Protein AF-A0A9P4H286-F1 (afdb_monomer_lite)

Secondary structure (DSSP, 8-state):
--HHHHSSHHHHHHHHHHHHTTTEEEEEEEETTT--B--TTTHHHH--TT--EEEEEEE-----S--------------------TT-HHHHHHHHHHHHHHHHHHHHHTT-PPPHHHHHHHHHHHHHHHHHHHHHHT-

pLDDT: mean 71.02, std 17.29, range [34.19, 94.56]

Structure (mmCIF, N/CA/C/O backbone):
data_AF-A0A9P4H286-F1
#
_entry.id   AF-A0A9P4H286-F1
#
loop_
_atom_site.group_PDB
_atom_site.id
_atom_site.type_symbol
_atom_site.label_atom_id
_atom_site.label_alt_id
_atom_site.label_comp_id
_atom_site.label_asym_id
_atom_site.label_entity_id
_atom_site.label_seq_id
_atom_site.pdbx_PDB_ins_code
_atom_site.Cartn_x
_atom_site.Cartn_y
_atom_site.Cartn_z
_atom_site.occupancy
_atom_site.B_iso_or_equiv
_atom_site.auth_seq_id
_atom_site.auth_comp_id
_atom_site.auth_asym_id
_atom_site.auth_atom_id
_atom_site.pdbx_PDB_model_num
ATOM 1 N N . LEU A 1 1 ? -5.095 -4.910 -7.054 1.00 64.69 1 LEU A N 1
ATOM 2 C CA . LEU A 1 1 ? -4.791 -4.552 -5.644 1.00 64.69 1 LEU A CA 1
ATOM 3 C C . LEU A 1 1 ? -6.065 -4.677 -4.819 1.00 64.69 1 LEU A C 1
ATOM 5 O O . LEU A 1 1 ? -7.123 -4.326 -5.332 1.00 64.69 1 LEU A O 1
ATOM 9 N N . GLU A 1 2 ? -6.005 -5.161 -3.577 1.00 74.06 2 GLU A N 1
ATOM 10 C CA . GLU A 1 2 ? -7.191 -5.151 -2.714 1.00 74.06 2 GLU A CA 1
ATOM 11 C C . GLU A 1 2 ? -7.510 -3.718 -2.261 1.00 74.06 2 GLU A C 1
ATOM 13 O O . GLU A 1 2 ? -6.772 -3.109 -1.482 1.00 74.06 2 GLU A O 1
ATOM 18 N N . TYR A 1 3 ? -8.612 -3.163 -2.772 1.00 74.00 3 TYR A N 1
ATOM 19 C CA . TYR A 1 3 ? -8.985 -1.761 -2.565 1.00 74.00 3 TYR A CA 1
ATOM 20 C C . TYR A 1 3 ? -8.994 -1.364 -1.084 1.00 74.00 3 TYR A C 1
ATOM 22 O O . TYR A 1 3 ? -8.433 -0.341 -0.710 1.00 74.00 3 TYR A O 1
ATOM 30 N N . ASP A 1 4 ? -9.541 -2.201 -0.203 1.00 77.31 4 ASP A N 1
ATOM 31 C CA . ASP A 1 4 ? -9.632 -1.886 1.227 1.00 77.31 4 ASP A CA 1
ATOM 32 C C . ASP A 1 4 ? -8.285 -1.723 1.937 1.00 77.31 4 ASP A C 1
ATOM 34 O O . ASP A 1 4 ? -8.223 -1.096 3.002 1.00 77.31 4 ASP A O 1
ATOM 38 N N . VAL A 1 5 ? -7.226 -2.294 1.367 1.00 77.69 5 VAL A N 1
ATOM 39 C CA . VAL A 1 5 ? -5.860 -2.207 1.880 1.00 77.69 5 VAL A CA 1
ATOM 40 C C . VAL A 1 5 ? -5.128 -1.037 1.233 1.00 77.69 5 VAL A C 1
ATOM 42 O O . VAL A 1 5 ? -4.463 -0.285 1.940 1.00 77.69 5 VAL A O 1
ATOM 45 N N . PHE A 1 6 ? -5.287 -0.847 -0.077 1.00 81.75 6 PHE A N 1
ATOM 46 C CA . PHE A 1 6 ? -4.509 0.118 -0.859 1.00 81.75 6 PHE A CA 1
ATOM 47 C C . PHE A 1 6 ? -5.240 1.428 -1.176 1.00 81.75 6 PHE A C 1
ATOM 49 O O . PHE A 1 6 ? -4.680 2.288 -1.842 1.00 81.75 6 PHE A O 1
ATOM 56 N N . LYS A 1 7 ? -6.449 1.648 -0.650 1.00 83.88 7 LYS A N 1
ATOM 57 C CA . LYS A 1 7 ? -7.178 2.925 -0.786 1.00 83.88 7 LYS A CA 1
ATOM 58 C C . LYS A 1 7 ? -6.508 4.132 -0.121 1.00 83.88 7 LYS A C 1
ATOM 60 O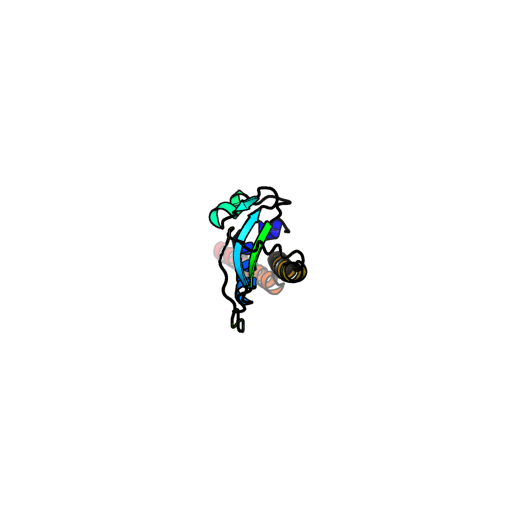 O . LYS A 1 7 ? -7.015 5.234 -0.241 1.00 83.88 7 LYS A O 1
ATOM 65 N N . SER A 1 8 ? -5.445 3.917 0.651 1.00 86.38 8 SER A N 1
ATOM 66 C CA . SER A 1 8 ? -4.695 4.982 1.313 1.00 86.38 8 SER A CA 1
ATOM 67 C C . SER A 1 8 ? -3.248 4.948 0.857 1.00 86.38 8 SER A C 1
ATOM 69 O O . SER A 1 8 ? -2.608 3.891 0.936 1.00 86.38 8 SER A O 1
ATOM 71 N N . TRP A 1 9 ? -2.723 6.112 0.469 1.00 87.44 9 TRP A N 1
ATOM 72 C CA . TRP A 1 9 ? -1.346 6.268 0.010 1.00 87.44 9 TRP A CA 1
ATOM 73 C C . TRP A 1 9 ? -0.331 5.673 0.984 1.00 87.44 9 TRP A C 1
ATOM 75 O O . TRP A 1 9 ? 0.569 4.962 0.564 1.00 87.44 9 TRP A O 1
ATOM 85 N N . HIS A 1 10 ? -0.510 5.847 2.297 1.00 87.62 10 HIS A N 1
ATOM 86 C CA . HIS A 1 10 ? 0.416 5.309 3.304 1.00 87.62 10 HIS A CA 1
ATOM 87 C C . HIS A 1 10 ? 0.656 3.793 3.149 1.00 87.62 10 HIS A C 1
ATOM 89 O O . HIS A 1 10 ? 1.723 3.275 3.480 1.00 87.62 10 HIS A O 1
ATOM 95 N N . LYS A 1 11 ? -0.348 3.031 2.706 1.00 84.31 11 LYS A N 1
ATOM 96 C CA . LYS A 1 11 ? -0.219 1.576 2.527 1.00 84.31 11 LYS A CA 1
ATOM 97 C C . LYS A 1 11 ? 0.531 1.216 1.253 1.00 84.31 11 LYS A C 1
ATOM 99 O O . LYS A 1 11 ? 1.225 0.203 1.234 1.00 84.31 11 LYS A O 1
ATOM 104 N N . VAL A 1 12 ? 0.404 2.058 0.238 1.00 85.69 12 VAL A N 1
ATOM 105 C CA . VAL A 1 12 ? 1.165 1.974 -1.005 1.00 85.69 12 VAL A CA 1
ATOM 106 C C . VAL A 1 12 ? 2.606 2.393 -0.746 1.00 85.69 12 VAL A C 1
ATOM 108 O O . VAL A 1 12 ? 3.499 1.611 -1.022 1.00 85.69 12 VAL A O 1
ATOM 111 N N . ASP A 1 13 ? 2.836 3.527 -0.086 1.00 88.62 13 ASP A N 1
ATOM 112 C CA . ASP A 1 13 ? 4.159 4.004 0.338 1.00 88.62 13 ASP A CA 1
ATOM 113 C C . ASP A 1 13 ? 4.931 2.933 1.122 1.00 88.62 13 ASP A C 1
ATOM 115 O O . ASP A 1 13 ? 6.094 2.667 0.841 1.00 88.62 13 ASP A O 1
ATOM 119 N N . ALA A 1 14 ? 4.265 2.228 2.043 1.00 86.75 14 ALA A N 1
ATOM 120 C CA . ALA A 1 14 ? 4.877 1.112 2.762 1.00 86.75 14 ALA A CA 1
ATOM 121 C C . ALA A 1 14 ? 5.298 -0.048 1.838 1.00 86.75 14 ALA A C 1
ATOM 123 O O . ALA A 1 14 ? 6.331 -0.665 2.075 1.00 86.75 14 ALA A O 1
ATOM 124 N N . LE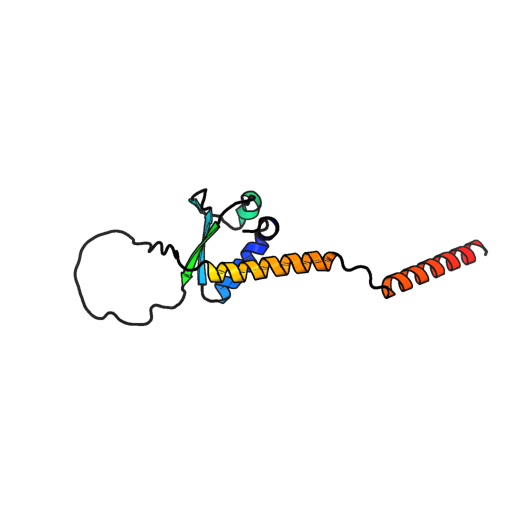U A 1 15 ? 4.514 -0.349 0.798 1.00 85.50 15 LEU A N 1
ATOM 125 C CA . LEU A 1 15 ? 4.866 -1.356 -0.206 1.00 85.50 15 LEU A CA 1
ATOM 126 C C . LEU A 1 15 ? 6.042 -0.891 -1.079 1.00 85.50 15 LEU A C 1
ATOM 128 O O . LEU A 1 15 ? 6.913 -1.698 -1.381 1.00 85.50 15 LEU A O 1
ATOM 132 N N . LEU A 1 16 ? 6.071 0.386 -1.465 1.00 86.81 16 LEU A N 1
ATOM 133 C CA . LEU A 1 16 ? 7.126 0.968 -2.299 1.00 86.81 16 LEU A CA 1
ATOM 134 C C . LEU A 1 16 ? 8.459 1.034 -1.549 1.00 86.81 16 LEU A C 1
ATOM 136 O O . LEU A 1 16 ? 9.470 0.572 -2.061 1.00 86.81 16 LEU A O 1
ATOM 140 N N . ARG A 1 17 ? 8.459 1.468 -0.286 1.00 86.62 17 ARG A N 1
ATOM 141 C CA . ARG A 1 17 ? 9.660 1.430 0.567 1.00 86.62 17 ARG A CA 1
ATOM 142 C C . ARG A 1 17 ? 10.204 0.014 0.756 1.00 86.62 17 ARG A C 1
ATOM 144 O O . ARG A 1 17 ? 11.415 -0.183 0.794 1.00 86.62 17 ARG A O 1
ATOM 151 N N . ASP A 1 18 ? 9.313 -0.973 0.867 1.00 84.25 18 ASP A N 1
ATOM 152 C CA . ASP A 1 18 ? 9.684 -2.392 0.937 1.00 84.25 18 ASP A CA 1
ATOM 153 C C . ASP A 1 18 ? 10.366 -2.883 -0.356 1.00 84.25 18 ASP A C 1
ATOM 155 O O . ASP A 1 18 ? 11.078 -3.883 -0.292 1.00 84.25 18 ASP A O 1
ATOM 159 N N . LEU A 1 19 ? 10.126 -2.232 -1.503 1.00 80.44 19 LEU A N 1
ATOM 160 C CA . LEU A 1 19 ? 10.792 -2.509 -2.783 1.00 80.44 19 LEU A CA 1
ATOM 161 C C . LEU A 1 19 ? 12.125 -1.752 -2.893 1.00 80.44 19 LEU A C 1
ATOM 163 O O . LEU A 1 19 ? 13.126 -2.354 -3.270 1.00 80.44 19 LEU A O 1
ATOM 167 N N . GLU A 1 20 ? 12.163 -0.478 -2.497 1.00 83.12 20 GLU A N 1
ATOM 168 C CA . GLU A 1 20 ? 13.394 0.331 -2.478 1.00 83.12 20 GLU A CA 1
ATOM 169 C C . GLU A 1 20 ? 14.472 -0.262 -1.568 1.00 83.12 20 GLU A C 1
ATOM 171 O O . GLU A 1 20 ? 15.651 -0.276 -1.917 1.00 83.12 20 GLU A O 1
ATOM 176 N N . TYR A 1 21 ? 14.075 -0.824 -0.421 1.00 82.62 21 TYR A N 1
ATOM 177 C CA . TYR A 1 21 ? 14.998 -1.510 0.487 1.00 82.62 21 TYR A CA 1
ATOM 178 C C . TYR A 1 21 ? 15.721 -2.702 -0.168 1.00 82.62 21 TYR A C 1
ATOM 180 O O . TYR A 1 21 ? 16.778 -3.116 0.302 1.00 82.62 21 TYR A O 1
ATOM 188 N N . GLU A 1 22 ? 15.172 -3.254 -1.252 1.00 74.56 22 GLU A N 1
ATOM 189 C CA . GLU A 1 22 ? 15.749 -4.390 -1.981 1.00 74.56 22 GLU A CA 1
ATOM 190 C C . GLU A 1 22 ? 16.569 -3.963 -3.201 1.00 74.56 22 GLU A C 1
ATOM 192 O O . GLU A 1 22 ? 16.957 -4.817 -3.991 1.00 74.56 22 GLU A O 1
ATOM 197 N N . GLY A 1 23 ? 16.858 -2.664 -3.335 1.00 74.56 23 GLY A N 1
ATOM 198 C CA . GLY A 1 23 ? 17.699 -2.121 -4.403 1.00 74.56 23 GLY A CA 1
ATOM 199 C C . GLY A 1 23 ? 16.940 -1.739 -5.674 1.00 74.56 23 GLY A C 1
ATOM 200 O O . GLY A 1 23 ? 17.568 -1.358 -6.659 1.00 74.56 23 GLY A O 1
ATOM 201 N N . LEU A 1 24 ? 15.604 -1.805 -5.666 1.00 77.75 24 LEU A N 1
ATOM 202 C CA . LEU A 1 24 ? 14.788 -1.347 -6.790 1.00 77.75 24 LEU A CA 1
ATOM 203 C C . LEU A 1 24 ? 14.601 0.168 -6.721 1.00 77.75 24 LEU A C 1
ATOM 205 O O . LEU A 1 24 ? 14.105 0.695 -5.728 1.00 77.75 24 LEU A O 1
ATOM 209 N N . ILE A 1 25 ? 14.936 0.866 -7.801 1.00 77.06 25 ILE A N 1
ATOM 210 C CA . ILE A 1 25 ? 14.653 2.295 -7.928 1.00 77.06 25 ILE A CA 1
ATOM 211 C C . ILE A 1 25 ? 13.286 2.428 -8.589 1.00 77.06 25 ILE A C 1
ATOM 213 O O . ILE A 1 25 ? 13.099 2.031 -9.738 1.00 77.06 25 ILE A O 1
ATOM 217 N N . ILE A 1 26 ? 12.317 2.955 -7.847 1.00 82.06 26 ILE A N 1
ATOM 218 C CA . ILE A 1 26 ? 10.959 3.175 -8.345 1.00 82.06 26 ILE A CA 1
ATOM 219 C C . ILE A 1 26 ? 10.935 4.527 -9.047 1.00 82.06 26 ILE A C 1
ATOM 221 O O . ILE A 1 26 ? 11.200 5.552 -8.425 1.00 82.06 26 ILE A O 1
ATOM 225 N N . GLU A 1 27 ? 10.623 4.526 -10.337 1.00 80.56 27 GLU A N 1
ATOM 226 C CA . GLU A 1 27 ? 10.556 5.753 -11.130 1.00 80.56 27 GLU A CA 1
ATOM 227 C C . GLU A 1 27 ? 9.146 6.344 -11.103 1.00 80.56 27 GLU A C 1
ATOM 229 O O . GLU A 1 27 ? 8.962 7.515 -10.773 1.00 80.56 27 GLU A O 1
ATOM 234 N N . GLU A 1 28 ? 8.135 5.527 -11.414 1.00 82.31 28 GLU A N 1
ATOM 235 C CA . GLU A 1 28 ? 6.771 6.018 -11.602 1.00 82.31 28 GLU A CA 1
ATOM 236 C C . GLU A 1 28 ? 5.713 4.945 -11.301 1.00 82.31 28 GL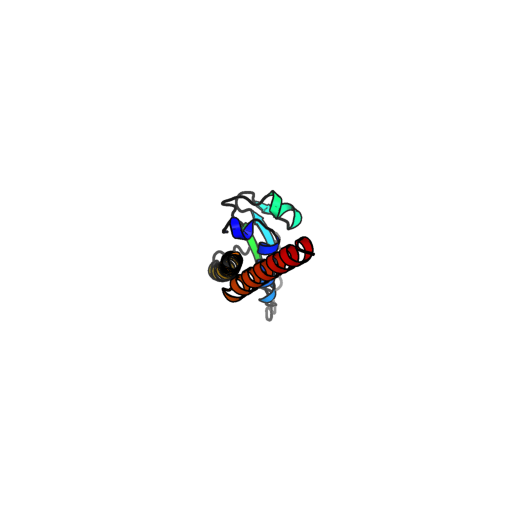U A C 1
ATOM 238 O O . GLU A 1 28 ? 5.910 3.746 -11.512 1.00 82.31 28 GLU A O 1
ATOM 243 N N . LEU A 1 29 ? 4.551 5.395 -10.822 1.00 84.81 29 LEU A N 1
ATOM 244 C CA . LEU A 1 29 ? 3.324 4.605 -10.742 1.00 84.81 29 LEU A CA 1
ATOM 245 C C . LEU A 1 29 ? 2.378 5.024 -11.858 1.00 84.81 29 LEU A C 1
ATOM 247 O O . LEU A 1 29 ? 2.094 6.213 -12.010 1.00 84.81 29 LEU A O 1
ATOM 251 N N . ARG A 1 30 ? 1.808 4.055 -12.570 1.00 81.38 30 ARG A N 1
ATOM 252 C CA . ARG A 1 30 ? 0.956 4.322 -13.726 1.00 81.38 30 ARG A CA 1
ATOM 253 C C . ARG A 1 30 ? -0.374 3.601 -13.626 1.00 81.38 30 ARG A C 1
ATOM 255 O O . ARG A 1 30 ? -0.425 2.420 -13.306 1.00 81.38 30 ARG A O 1
ATOM 262 N N . ASP A 1 31 ? -1.459 4.309 -13.917 1.00 81.62 31 ASP A N 1
ATOM 263 C CA . ASP A 1 31 ? -2.778 3.691 -14.073 1.00 81.62 31 ASP A CA 1
ATOM 264 C C . ASP A 1 31 ? -2.848 2.985 -15.430 1.00 81.62 31 ASP A C 1
ATOM 266 O O . ASP A 1 31 ? -2.726 3.642 -16.465 1.00 81.62 31 ASP A O 1
ATOM 270 N N . ILE A 1 32 ? -3.075 1.669 -15.436 1.00 78.75 32 ILE A N 1
ATOM 271 C CA . ILE A 1 32 ? -3.127 0.867 -16.671 1.00 78.75 32 ILE A CA 1
ATOM 272 C C . ILE A 1 32 ? -4.278 1.323 -17.575 1.00 78.75 32 ILE A C 1
ATOM 274 O O . ILE A 1 32 ? -4.152 1.359 -18.798 1.00 78.75 32 ILE A O 1
ATOM 278 N N . ARG A 1 33 ? -5.414 1.709 -16.986 1.00 73.44 33 ARG A N 1
ATOM 279 C CA . ARG A 1 33 ? -6.614 2.088 -17.746 1.00 73.44 33 ARG A CA 1
ATOM 280 C C . ARG A 1 33 ? -6.529 3.517 -18.260 1.00 73.44 33 ARG A C 1
ATOM 282 O O . ARG A 1 33 ? -7.040 3.811 -19.337 1.00 73.44 33 ARG A O 1
ATOM 289 N N . GLY A 1 34 ? -5.932 4.398 -17.464 1.00 70.38 34 GLY A N 1
ATOM 290 C CA . GLY A 1 34 ? -5.785 5.812 -17.790 1.00 70.38 34 GLY A CA 1
ATOM 291 C C . GLY A 1 34 ? -4.517 6.142 -18.573 1.00 70.38 34 GLY A C 1
ATOM 292 O O . GLY A 1 34 ? -4.456 7.209 -19.172 1.00 70.38 34 GLY A O 1
ATOM 293 N N . SER A 1 35 ? -3.502 5.269 -18.556 1.00 73.75 35 SER A N 1
ATOM 294 C CA . SER A 1 35 ? -2.143 5.558 -19.039 1.00 73.75 35 SER A CA 1
ATOM 295 C C . SER A 1 35 ? -1.557 6.850 -18.431 1.00 73.75 35 SER A C 1
ATOM 297 O O . SER A 1 35 ? -0.713 7.510 -19.040 1.00 73.75 35 SER A O 1
ATOM 299 N N . LEU A 1 36 ? -2.025 7.239 -17.242 1.00 78.38 36 LEU A N 1
ATOM 300 C CA . LEU A 1 36 ? -1.643 8.482 -16.578 1.00 78.38 36 LEU A CA 1
ATOM 301 C C . LEU A 1 36 ? -0.733 8.192 -15.382 1.00 78.38 36 LEU A C 1
ATOM 303 O O . LEU A 1 36 ? -1.036 7.252 -14.634 1.00 78.38 36 LEU A O 1
ATOM 307 N N . PRO A 1 37 ? 0.295 9.032 -15.144 1.00 82.44 37 PRO A N 1
ATOM 308 C CA . PRO A 1 37 ? 1.061 8.999 -13.906 1.00 82.44 37 PRO A CA 1
ATOM 309 C C . PRO A 1 37 ? 0.124 9.155 -12.710 1.00 82.44 37 PRO A C 1
ATOM 311 O O . PRO A 1 37 ? -0.851 9.923 -12.743 1.00 82.44 37 PRO A O 1
ATOM 314 N N . VAL A 1 38 ? 0.418 8.425 -11.642 1.00 83.12 38 VAL A N 1
ATOM 315 C CA . VAL A 1 38 ? -0.276 8.528 -10.362 1.00 83.12 38 VAL A CA 1
ATOM 316 C C . VAL A 1 38 ? 0.717 8.991 -9.309 1.00 83.12 38 VAL A C 1
ATOM 318 O O . VAL A 1 38 ? 1.601 8.253 -8.886 1.00 83.12 38 VAL A O 1
ATOM 321 N N . CYS A 1 39 ? 0.545 10.230 -8.863 1.00 84.69 39 CYS A N 1
ATOM 322 C CA . CYS A 1 39 ? 1.361 10.813 -7.809 1.00 84.69 39 CYS A CA 1
ATOM 323 C C . CYS A 1 39 ? 0.771 10.524 -6.423 1.00 84.69 39 CYS A C 1
ATOM 325 O O . CYS A 1 39 ? -0.437 10.329 -6.265 1.00 84.69 39 CYS A O 1
ATOM 327 N N . SER A 1 40 ? 1.624 10.591 -5.401 1.00 84.38 40 SER A N 1
ATOM 328 C CA . SER A 1 40 ? 1.244 10.422 -3.993 1.00 84.38 40 SER A CA 1
ATOM 329 C C . SER A 1 40 ? 0.112 11.352 -3.546 1.00 84.38 40 SER A C 1
ATOM 331 O O . SER A 1 40 ? -0.778 10.931 -2.810 1.00 84.38 40 SER A O 1
ATOM 333 N N . GLY A 1 41 ? 0.125 12.603 -4.018 1.00 84.81 41 GLY A N 1
ATOM 334 C CA . GLY A 1 41 ? -0.857 13.628 -3.654 1.00 84.81 41 GLY A CA 1
ATOM 335 C C . GLY A 1 41 ? -2.277 13.355 -4.152 1.00 84.81 41 GLY A C 1
ATOM 336 O O . GLY A 1 41 ? -3.234 13.749 -3.492 1.00 84.81 41 GLY A O 1
ATOM 337 N N . ASP A 1 42 ? -2.418 12.626 -5.260 1.00 83.88 42 ASP A N 1
ATOM 338 C CA . ASP A 1 42 ? -3.717 12.401 -5.906 1.00 83.88 42 ASP A CA 1
ATOM 339 C C . ASP A 1 42 ? -4.264 10.994 -5.655 1.00 83.88 42 ASP A C 1
ATOM 341 O O . ASP A 1 42 ? -5.387 10.678 -6.054 1.00 83.88 42 ASP A O 1
ATOM 345 N N . TRP A 1 43 ? -3.477 10.136 -5.003 1.00 86.00 43 TRP A N 1
ATOM 346 C CA . TRP A 1 43 ? -3.797 8.724 -4.837 1.00 86.00 43 TRP A CA 1
ATOM 347 C C . TRP A 1 43 ? -5.152 8.516 -4.161 1.00 86.00 43 TRP A C 1
ATOM 349 O O . TRP A 1 43 ? -6.028 7.856 -4.715 1.00 86.00 43 TRP A O 1
ATOM 359 N N . ASP A 1 44 ? -5.348 9.134 -2.996 1.00 83.81 44 ASP A N 1
ATOM 360 C CA . ASP A 1 44 ? -6.560 8.966 -2.188 1.00 83.81 44 ASP A CA 1
ATOM 361 C C . ASP A 1 44 ? -7.820 9.488 -2.911 1.00 83.81 44 ASP A C 1
ATOM 363 O O . ASP A 1 44 ? -8.927 9.032 -2.627 1.00 83.81 44 ASP A O 1
ATOM 367 N N . ALA A 1 45 ? -7.662 10.416 -3.864 1.00 84.00 45 ALA A N 1
ATOM 368 C CA . ALA A 1 45 ? -8.757 10.969 -4.662 1.00 84.00 45 ALA A CA 1
ATOM 369 C C . ALA A 1 45 ? -9.062 10.151 -5.930 1.00 84.00 45 ALA A C 1
ATOM 371 O O . ALA A 1 45 ? -10.195 10.168 -6.414 1.00 84.00 45 ALA A O 1
ATOM 372 N N . ARG A 1 46 ? -8.063 9.455 -6.488 1.00 82.25 46 ARG A N 1
ATOM 373 C CA . ARG A 1 46 ? -8.171 8.725 -7.764 1.00 82.25 46 ARG A CA 1
ATOM 374 C C . ARG A 1 46 ? -8.394 7.227 -7.595 1.00 82.25 46 ARG A C 1
ATOM 376 O O . ARG A 1 46 ? -8.950 6.592 -8.493 1.00 82.25 46 ARG A O 1
ATOM 383 N N . VAL A 1 47 ? -7.954 6.655 -6.476 1.00 84.88 47 VAL A N 1
ATOM 384 C CA . VAL A 1 47 ? -8.024 5.214 -6.249 1.00 84.88 47 VAL A CA 1
ATOM 385 C C . VAL A 1 47 ? -9.474 4.739 -6.214 1.00 84.88 47 VAL A C 1
ATOM 387 O O . VAL A 1 47 ? -10.314 5.254 -5.479 1.00 84.88 47 VAL A O 1
ATOM 390 N N . SER A 1 48 ? -9.778 3.726 -7.021 1.00 82.81 48 SER A N 1
ATOM 391 C CA . SER A 1 48 ? -11.121 3.158 -7.128 1.00 82.81 48 SER A CA 1
ATOM 392 C C . SER A 1 48 ? -11.087 1.627 -7.112 1.00 82.81 48 SER A C 1
ATOM 394 O O . SER A 1 48 ? -10.052 1.017 -7.407 1.00 82.81 48 SER A O 1
ATOM 396 N N . PRO A 1 49 ? -12.192 0.962 -6.727 1.00 80.56 49 PRO A N 1
ATOM 397 C CA . PRO A 1 49 ? -12.269 -0.492 -6.777 1.00 80.56 49 PRO A CA 1
ATOM 398 C C . PRO A 1 49 ? -12.002 -1.018 -8.192 1.00 80.56 49 PRO A C 1
ATOM 400 O O . PRO A 1 49 ? -12.619 -0.569 -9.155 1.00 80.56 49 PRO A O 1
ATOM 403 N N . GLY A 1 50 ? -11.086 -1.982 -8.310 1.00 76.25 50 GLY A N 1
ATOM 404 C CA . GLY A 1 50 ? -10.675 -2.535 -9.605 1.00 76.25 50 GLY A CA 1
ATOM 405 C C . GLY A 1 50 ? -9.669 -1.676 -10.376 1.00 76.25 50 GLY A C 1
ATOM 406 O O . GLY A 1 50 ? -9.413 -1.966 -11.539 1.00 76.25 50 GLY A O 1
ATOM 407 N N . MET A 1 51 ? -9.099 -0.635 -9.760 1.00 80.12 51 MET A N 1
ATOM 408 C CA . MET A 1 51 ? -7.964 0.086 -10.334 1.00 80.12 51 MET A CA 1
ATOM 409 C C . MET A 1 51 ? -6.742 -0.836 -10.435 1.00 80.12 51 MET A C 1
ATOM 411 O O . MET A 1 51 ? -6.396 -1.551 -9.484 1.00 80.12 51 MET A O 1
ATOM 415 N N . GLU A 1 52 ? -6.092 -0.795 -11.592 1.00 81.06 52 GLU A N 1
ATOM 416 C CA . GLU A 1 52 ? -4.863 -1.524 -11.876 1.00 81.06 52 GLU A CA 1
ATOM 417 C C . GLU A 1 52 ? -3.722 -0.522 -12.008 1.00 81.06 52 GLU A C 1
ATOM 419 O O . GLU A 1 52 ? -3.862 0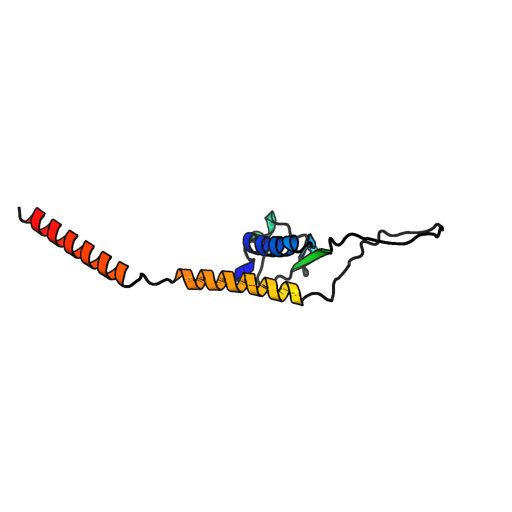.506 -12.672 1.00 81.06 52 GLU A O 1
ATOM 424 N N . ILE A 1 53 ? -2.618 -0.809 -11.325 1.00 81.19 53 ILE A N 1
ATOM 425 C CA . ILE A 1 53 ? -1.455 0.066 -11.254 1.00 81.19 53 ILE A CA 1
ATOM 426 C C . ILE A 1 53 ? -0.234 -0.732 -11.669 1.00 81.19 53 ILE A C 1
ATOM 428 O O . ILE A 1 53 ? 0.030 -1.785 -11.081 1.00 81.19 53 ILE A O 1
ATOM 432 N N . ASP A 1 54 ? 0.510 -0.175 -12.613 1.00 81.69 54 ASP A N 1
ATOM 433 C CA . ASP A 1 54 ? 1.856 -0.607 -12.945 1.00 81.69 54 ASP A CA 1
ATOM 434 C C . ASP A 1 54 ? 2.872 0.220 -12.160 1.00 81.69 54 ASP A C 1
ATOM 436 O O . ASP A 1 54 ? 2.722 1.429 -11.972 1.00 81.69 54 ASP A O 1
ATOM 440 N N . VAL A 1 55 ? 3.906 -0.460 -11.670 1.00 81.56 55 VAL A N 1
ATOM 441 C CA . VAL A 1 55 ? 5.031 0.157 -10.967 1.00 81.56 55 VAL A CA 1
ATOM 442 C C . VAL A 1 55 ? 6.245 0.038 -11.873 1.00 81.56 55 VAL A C 1
ATOM 444 O O . VAL A 1 55 ? 6.763 -1.063 -12.074 1.00 81.56 55 VAL A O 1
ATOM 447 N N . ILE A 1 56 ? 6.679 1.165 -12.427 1.00 79.19 56 ILE A N 1
ATOM 448 C CA . ILE A 1 56 ? 7.864 1.244 -13.276 1.00 79.19 56 ILE A CA 1
ATOM 449 C C . ILE A 1 56 ? 9.074 1.339 -12.350 1.00 79.19 56 ILE A C 1
ATOM 451 O O . ILE A 1 56 ? 9.171 2.239 -11.510 1.00 79.19 56 ILE A O 1
ATOM 455 N N . CYS A 1 57 ? 9.965 0.357 -12.456 1.00 80.62 57 CYS A N 1
ATOM 456 C CA . CYS A 1 57 ? 11.152 0.261 -11.621 1.00 80.62 57 CYS A CA 1
ATOM 457 C C . CYS A 1 57 ? 12.374 -0.172 -12.429 1.00 80.62 57 CYS A C 1
ATOM 459 O O . CYS A 1 57 ? 12.270 -0.975 -13.359 1.00 80.62 57 CYS A O 1
ATOM 461 N N . TRP A 1 58 ? 13.531 0.332 -12.010 1.00 76.19 58 TRP A N 1
ATOM 462 C CA . TRP A 1 58 ? 14.840 -0.035 -12.532 1.00 76.19 58 TRP A CA 1
ATOM 463 C C . TRP A 1 58 ? 15.584 -0.873 -11.502 1.00 76.19 58 TRP A C 1
ATOM 465 O O . TRP A 1 58 ? 15.505 -0.621 -10.296 1.00 76.19 58 TRP A O 1
ATOM 475 N N . ASP A 1 59 ? 16.296 -1.884 -11.991 1.00 64.75 59 ASP A N 1
ATOM 476 C CA . ASP A 1 59 ? 17.222 -2.644 -11.163 1.00 64.75 59 ASP A CA 1
ATOM 477 C C . ASP A 1 59 ? 18.466 -1.780 -10.936 1.00 64.75 59 ASP A C 1
ATOM 479 O O . ASP A 1 59 ? 19.107 -1.351 -11.895 1.00 64.75 59 ASP A O 1
ATOM 483 N N . GLY A 1 60 ? 18.753 -1.457 -9.675 1.00 57.25 60 GLY A N 1
ATOM 484 C CA . GLY A 1 60 ? 19.897 -0.634 -9.294 1.00 57.25 60 GLY A CA 1
ATOM 485 C C . GLY A 1 60 ? 21.236 -1.372 -9.367 1.00 57.25 60 GLY A C 1
ATOM 486 O O . GLY A 1 60 ? 22.253 -0.781 -9.000 1.00 57.25 60 GLY A O 1
ATOM 487 N N . GLU A 1 61 ? 21.263 -2.639 -9.806 1.00 52.59 61 GLU A N 1
ATOM 488 C CA . GLU A 1 61 ? 22.507 -3.347 -10.111 1.00 52.59 61 GLU A CA 1
ATOM 489 C C . GLU A 1 61 ? 23.224 -2.660 -11.277 1.00 52.59 61 GLU A C 1
ATOM 491 O O . GLU A 1 61 ? 22.928 -2.833 -12.459 1.00 52.59 61 GLU A O 1
ATOM 496 N N . LEU A 1 62 ? 24.167 -1.816 -10.868 1.00 49.12 62 LEU A N 1
ATOM 497 C CA . LEU A 1 62 ? 25.223 -1.204 -11.647 1.00 49.12 62 LEU A CA 1
ATOM 498 C C . LEU A 1 62 ? 25.668 -2.123 -12.789 1.00 49.12 62 LEU A C 1
ATOM 500 O O . LEU A 1 62 ? 26.080 -3.260 -12.576 1.00 49.12 62 LEU A O 1
ATOM 504 N N . SER A 1 63 ? 25.630 -1.570 -13.999 1.00 45.97 63 SER A N 1
ATOM 505 C CA . SER A 1 63 ? 26.410 -2.005 -15.154 1.00 45.97 63 SER A CA 1
ATOM 506 C C . SER A 1 63 ? 27.894 -2.102 -14.764 1.00 45.97 63 SER A C 1
ATOM 508 O O . SER A 1 63 ? 28.663 -1.161 -14.970 1.00 45.97 63 SER A O 1
ATOM 510 N N . GLU A 1 64 ? 28.301 -3.234 -14.201 1.00 47.66 64 GLU A N 1
ATOM 511 C CA . GLU A 1 64 ? 29.698 -3.613 -14.048 1.00 47.66 64 GLU A CA 1
ATOM 512 C C . GLU A 1 64 ? 30.061 -4.596 -15.173 1.00 47.66 64 GLU A C 1
ATOM 514 O O . GLU A 1 64 ? 29.589 -5.728 -15.237 1.00 47.66 64 GLU A O 1
ATOM 519 N N . ASP A 1 65 ? 30.922 -4.079 -16.049 1.00 47.66 65 ASP A N 1
ATOM 520 C CA . ASP A 1 65 ? 31.788 -4.729 -17.031 1.00 47.66 65 ASP A CA 1
ATOM 521 C C . ASP A 1 65 ? 31.352 -4.943 -18.497 1.00 47.66 65 ASP A C 1
ATOM 523 O O . ASP A 1 65 ? 30.593 -5.828 -18.882 1.00 47.66 65 ASP A O 1
ATOM 527 N N . SER A 1 66 ? 32.134 -4.242 -19.332 1.00 48.50 66 SER A N 1
ATOM 528 C CA . SER A 1 66 ? 32.792 -4.715 -20.558 1.00 48.50 66 SER A CA 1
ATOM 529 C C . SER A 1 66 ? 32.074 -4.532 -21.900 1.00 48.50 66 SER A C 1
ATOM 531 O O . SER A 1 66 ? 31.409 -5.418 -22.420 1.00 48.50 66 SER A O 1
ATOM 533 N N . SER A 1 67 ? 32.390 -3.426 -22.579 1.00 40.81 67 SER A N 1
ATOM 534 C CA . SER A 1 67 ? 32.578 -3.477 -24.033 1.00 40.81 67 SER A CA 1
ATOM 535 C C . SER A 1 67 ? 33.651 -2.485 -24.467 1.00 40.81 67 SER A C 1
ATOM 537 O O . SER A 1 67 ? 33.408 -1.302 -24.692 1.00 40.81 67 SER A O 1
ATOM 539 N N . SER A 1 68 ? 34.874 -3.003 -24.554 1.00 49.31 68 SER A N 1
ATOM 540 C CA . SER A 1 68 ? 35.935 -2.423 -25.368 1.00 49.31 68 SER A CA 1
ATOM 541 C C . SER A 1 68 ? 35.570 -2.569 -26.851 1.00 49.31 68 SER A C 1
ATOM 543 O O . SER A 1 68 ? 35.032 -3.600 -27.240 1.00 49.31 68 SER A O 1
ATOM 545 N N . CYS A 1 69 ? 35.932 -1.536 -27.619 1.00 43.12 69 CYS A N 1
ATOM 546 C CA . CYS A 1 69 ? 36.063 -1.403 -29.077 1.00 43.12 69 CYS A CA 1
ATOM 547 C C . CYS A 1 69 ? 34.828 -1.494 -30.004 1.00 43.12 69 CYS A C 1
ATOM 549 O O . CYS A 1 69 ? 34.211 -2.536 -30.179 1.00 43.12 69 CYS A O 1
ATOM 551 N N . GLY A 1 70 ? 34.606 -0.402 -30.754 1.00 37.06 70 GLY A N 1
ATOM 552 C CA . GLY A 1 70 ? 33.916 -0.426 -32.048 1.00 37.06 70 GLY A CA 1
ATOM 553 C C . GLY A 1 70 ? 33.182 0.866 -32.398 1.00 37.06 70 GLY A C 1
ATOM 554 O O . GLY A 1 70 ? 32.007 0.996 -32.090 1.00 37.06 70 GLY A O 1
ATOM 555 N N . SER A 1 71 ? 33.864 1.811 -33.049 1.00 48.31 71 SER A N 1
ATOM 556 C CA . SER A 1 71 ? 33.242 2.947 -33.743 1.00 48.31 71 SER A CA 1
ATOM 557 C C . SER A 1 71 ? 32.238 2.475 -34.800 1.00 48.31 71 SER A C 1
ATOM 559 O O . SER A 1 71 ? 32.554 1.544 -35.539 1.00 48.31 71 SER A O 1
ATOM 561 N N . ASN A 1 72 ? 31.089 3.143 -34.907 1.00 43.56 72 ASN A N 1
ATOM 562 C CA . ASN A 1 72 ? 30.629 3.819 -36.127 1.00 43.56 72 ASN A CA 1
ATOM 563 C C . ASN A 1 72 ? 29.303 4.543 -35.873 1.00 43.56 72 ASN A C 1
ATOM 565 O O . ASN A 1 72 ? 28.502 4.129 -35.039 1.00 43.56 72 ASN A O 1
ATOM 569 N N . ASP A 1 73 ? 29.173 5.650 -36.591 1.00 51.41 73 ASP A N 1
ATOM 570 C CA . ASP A 1 73 ? 28.087 6.617 -36.593 1.00 51.41 73 ASP A CA 1
ATOM 571 C C . ASP A 1 73 ? 26.717 6.035 -36.998 1.00 51.41 73 ASP A C 1
ATOM 573 O O . ASP A 1 73 ? 26.624 4.951 -37.574 1.00 51.41 73 ASP A O 1
ATOM 577 N N . ASP A 1 74 ? 25.706 6.870 -36.747 1.00 46.59 74 ASP A N 1
ATOM 578 C CA . ASP A 1 74 ? 24.369 6.929 -37.350 1.00 46.59 74 ASP A CA 1
ATOM 579 C C . ASP A 1 74 ? 23.164 6.349 -36.573 1.00 46.59 74 ASP A C 1
ATOM 581 O O . ASP A 1 74 ? 23.017 5.154 -36.327 1.00 46.59 74 ASP A O 1
ATOM 585 N N . ASP A 1 75 ? 22.273 7.308 -36.298 1.00 41.69 75 ASP A N 1
ATOM 586 C CA . ASP A 1 75 ? 20.812 7.266 -36.238 1.00 41.69 75 ASP A CA 1
ATOM 587 C C . ASP A 1 75 ? 20.063 6.751 -34.995 1.00 41.69 75 ASP A C 1
ATOM 589 O O . ASP A 1 75 ? 19.923 5.566 -34.720 1.00 41.69 75 ASP A O 1
ATOM 593 N N . GLU A 1 76 ? 19.462 7.760 -34.357 1.00 42.66 76 GLU A N 1
ATOM 594 C CA . GLU A 1 76 ? 18.067 7.859 -33.925 1.00 42.66 76 GLU A CA 1
ATOM 595 C C . GLU A 1 76 ? 17.495 6.969 -32.811 1.00 42.66 76 GLU A C 1
ATOM 597 O O . GLU A 1 76 ? 17.624 5.755 -32.730 1.00 42.66 76 GLU A O 1
ATOM 602 N N . ASP A 1 77 ? 16.688 7.693 -32.039 1.00 40.12 77 ASP A N 1
ATOM 603 C CA . ASP A 1 77 ? 15.653 7.277 -31.112 1.00 40.12 77 ASP A CA 1
ATOM 604 C C . ASP A 1 77 ? 16.118 6.871 -29.713 1.00 40.12 77 ASP A C 1
ATOM 606 O O . ASP A 1 77 ? 16.789 5.868 -29.467 1.00 40.12 77 ASP A O 1
ATOM 610 N N . GLY A 1 78 ? 15.723 7.722 -28.765 1.00 39.78 78 GLY A N 1
ATOM 611 C CA . GLY A 1 78 ? 15.879 7.508 -27.343 1.00 39.78 78 GLY A CA 1
ATOM 612 C C . GLY A 1 78 ? 15.058 6.299 -26.937 1.00 39.78 78 GLY A C 1
ATOM 613 O O . GLY A 1 78 ? 13.912 6.431 -26.513 1.00 39.78 78 GLY A O 1
ATOM 614 N N . GLY A 1 79 ? 15.680 5.128 -27.034 1.00 34.19 79 GLY A N 1
ATOM 615 C CA . GLY A 1 79 ? 15.236 3.905 -26.401 1.00 34.19 79 GLY A CA 1
ATOM 616 C C . GLY A 1 79 ? 15.261 4.094 -24.891 1.00 34.19 79 GLY A C 1
ATOM 617 O O . GLY A 1 79 ? 16.166 3.620 -24.205 1.00 34.19 79 GLY A O 1
ATOM 618 N N . ILE A 1 80 ? 14.232 4.762 -24.360 1.00 42.62 80 ILE A N 1
ATOM 619 C CA . ILE A 1 80 ? 13.649 4.347 -23.093 1.00 42.62 80 ILE A CA 1
ATOM 620 C C . ILE A 1 80 ? 13.366 2.877 -23.342 1.00 42.62 80 ILE A C 1
ATOM 622 O O . ILE A 1 80 ? 12.430 2.526 -24.060 1.00 42.62 80 ILE A O 1
ATOM 626 N N . ASN A 1 81 ? 14.271 2.026 -22.862 1.00 40.78 81 ASN A N 1
ATOM 627 C CA . ASN A 1 81 ? 14.002 0.619 -22.712 1.00 40.78 81 ASN A CA 1
ATOM 628 C C . ASN A 1 81 ? 12.800 0.592 -21.784 1.00 40.78 81 ASN A C 1
ATOM 630 O O . ASN A 1 81 ? 12.944 0.628 -20.567 1.00 40.78 81 ASN A O 1
ATOM 634 N N . ASP A 1 82 ? 11.613 0.632 -22.377 1.00 41.97 82 ASP A N 1
ATOM 635 C CA . ASP A 1 82 ? 10.354 0.342 -21.741 1.00 41.97 82 ASP A CA 1
ATOM 636 C C . ASP A 1 82 ? 10.487 -1.141 -21.416 1.00 41.97 82 ASP A C 1
ATOM 638 O O . ASP A 1 82 ? 10.079 -2.028 -22.172 1.00 41.97 82 ASP A O 1
ATOM 642 N N . VAL A 1 83 ? 11.244 -1.423 -20.348 1.00 41.28 83 VAL A N 1
ATOM 643 C CA . VAL A 1 83 ? 11.416 -2.748 -19.795 1.00 41.28 83 VAL A CA 1
ATOM 644 C C . VAL A 1 83 ? 10.078 -3.032 -19.140 1.00 41.28 83 VAL A C 1
ATOM 646 O O . VAL A 1 83 ? 9.919 -3.021 -17.922 1.00 41.28 83 VAL A O 1
ATOM 649 N N . HIS A 1 84 ? 9.089 -3.283 -19.995 1.00 41.59 84 HIS A N 1
ATOM 650 C CA . HIS A 1 84 ? 7.889 -4.017 -19.702 1.00 41.59 84 HIS A CA 1
ATOM 651 C C . HIS A 1 84 ? 8.373 -5.372 -19.202 1.00 41.59 84 HIS A C 1
ATOM 653 O O . HIS A 1 84 ? 8.522 -6.340 -19.955 1.00 41.59 84 HIS A O 1
ATOM 659 N N . TYR A 1 85 ? 8.682 -5.430 -17.906 1.00 44.38 85 TYR A N 1
ATOM 660 C CA . TYR A 1 85 ? 9.021 -6.639 -17.188 1.00 44.38 85 TYR A CA 1
ATOM 661 C C . TYR A 1 85 ? 7.754 -7.492 -17.109 1.00 44.38 85 TYR A C 1
ATOM 663 O O . TYR A 1 85 ? 7.146 -7.687 -16.060 1.00 44.38 85 TYR A O 1
ATOM 671 N N . ARG A 1 86 ? 7.409 -8.106 -18.244 1.00 38.50 86 ARG A N 1
ATOM 672 C CA . ARG A 1 86 ? 6.389 -9.143 -18.426 1.00 38.50 86 ARG A CA 1
ATOM 673 C C . ARG A 1 86 ? 6.650 -10.405 -17.582 1.00 38.50 86 ARG A C 1
ATOM 675 O O . ARG A 1 86 ? 5.984 -11.415 -17.775 1.00 38.50 86 ARG A O 1
ATOM 682 N N . GLY A 1 87 ? 7.630 -10.388 -16.674 1.00 38.66 87 GLY A N 1
ATOM 683 C CA . GLY A 1 87 ? 8.183 -11.573 -16.020 1.00 38.66 87 GLY A CA 1
ATOM 684 C C . GLY A 1 87 ? 8.159 -11.596 -14.492 1.00 38.66 87 GLY A C 1
ATOM 685 O O . GLY A 1 87 ? 8.572 -12.601 -13.918 1.00 38.66 87 GLY A O 1
ATOM 686 N N . LYS A 1 88 ? 7.718 -10.546 -13.789 1.00 43.12 88 LYS A N 1
ATOM 687 C CA . LYS A 1 88 ? 8.047 -10.416 -12.356 1.00 43.12 88 LYS A CA 1
ATOM 688 C C . LYS A 1 88 ? 6.849 -10.155 -11.419 1.00 43.12 88 LYS A C 1
ATOM 690 O O . LYS A 1 88 ? 6.980 -9.589 -10.340 1.00 43.12 88 LYS A O 1
ATOM 695 N N . HIS A 1 89 ? 5.680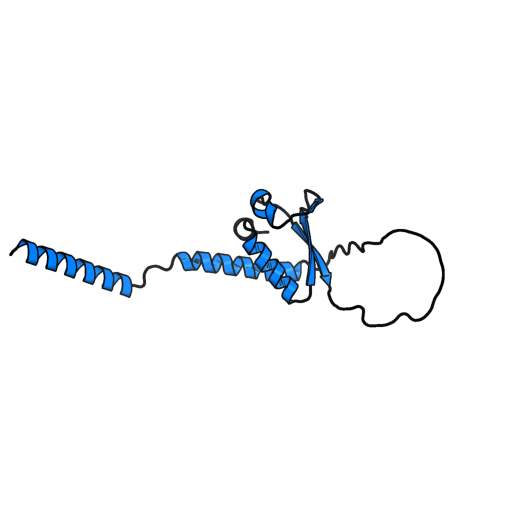 -10.707 -11.751 1.00 50.00 89 HIS A N 1
ATOM 696 C CA . HIS A 1 89 ? 4.503 -10.699 -10.862 1.00 50.00 89 HIS A CA 1
ATOM 697 C C . HIS A 1 89 ? 4.737 -11.384 -9.498 1.00 50.00 89 HIS A C 1
ATOM 699 O O . HIS A 1 89 ? 4.082 -11.042 -8.515 1.00 50.00 89 HIS A O 1
ATOM 705 N N . TRP A 1 90 ? 5.668 -12.342 -9.394 1.00 42.91 90 TRP A N 1
ATOM 706 C CA . TRP A 1 90 ? 5.782 -13.200 -8.207 1.00 42.91 90 TRP A CA 1
ATOM 707 C C . TRP A 1 90 ? 6.320 -12.493 -6.950 1.00 42.91 90 TRP A C 1
ATOM 709 O O . TRP A 1 90 ? 5.936 -12.863 -5.836 1.00 42.91 90 TRP A O 1
ATOM 719 N N . TRP A 1 91 ? 7.199 -11.492 -7.082 1.00 46.19 91 TRP A N 1
ATOM 720 C CA . TRP A 1 91 ? 7.702 -10.740 -5.922 1.00 46.19 91 TRP A CA 1
ATOM 721 C C . TRP A 1 91 ? 6.658 -9.766 -5.397 1.00 46.19 91 TRP A C 1
ATOM 723 O O . TRP A 1 91 ? 6.502 -9.616 -4.184 1.00 46.19 91 TRP A O 1
ATOM 733 N N . PHE A 1 92 ? 5.902 -9.163 -6.315 1.00 59.31 92 PHE A N 1
ATOM 734 C CA . PHE A 1 92 ? 4.873 -8.192 -5.998 1.00 59.31 92 PHE A CA 1
ATOM 735 C C . PHE A 1 92 ? 3.746 -8.910 -5.271 1.00 59.31 92 PHE A C 1
ATOM 737 O O . PHE A 1 92 ? 3.302 -8.449 -4.227 1.00 59.31 92 PHE A O 1
ATOM 744 N N . GLU A 1 93 ? 3.399 -10.117 -5.726 1.00 63.06 93 GLU A N 1
ATOM 745 C CA . GLU A 1 93 ? 2.445 -11.006 -5.072 1.00 63.06 93 GLU A CA 1
ATOM 746 C C . GLU A 1 93 ? 2.830 -11.292 -3.608 1.00 63.06 93 GLU A C 1
ATOM 748 O O . GLU A 1 93 ? 2.024 -11.078 -2.703 1.00 63.06 93 GLU A O 1
ATOM 753 N N . ARG A 1 94 ? 4.078 -11.709 -3.329 1.00 64.12 94 ARG A N 1
ATOM 754 C CA . ARG A 1 94 ? 4.519 -12.003 -1.947 1.00 64.12 94 ARG A CA 1
ATOM 755 C C . ARG A 1 94 ? 4.476 -10.771 -1.041 1.00 64.12 94 ARG A C 1
ATOM 757 O O . ARG A 1 94 ? 4.118 -10.888 0.134 1.00 64.12 94 ARG A O 1
ATOM 764 N N . ARG A 1 95 ? 4.866 -9.604 -1.560 1.00 67.25 95 ARG A N 1
ATOM 765 C CA . ARG A 1 95 ? 4.903 -8.340 -0.802 1.00 67.25 95 ARG A CA 1
ATOM 766 C C . ARG A 1 95 ? 3.501 -7.798 -0.569 1.00 67.25 95 ARG A C 1
ATOM 768 O O . ARG A 1 95 ? 3.168 -7.432 0.558 1.00 67.25 95 ARG A O 1
ATOM 775 N N . ARG A 1 96 ? 2.650 -7.879 -1.592 1.00 72.06 96 ARG A N 1
ATOM 776 C CA . ARG A 1 96 ? 1.218 -7.595 -1.508 1.00 72.06 96 ARG A CA 1
ATOM 777 C C . ARG A 1 96 ? 0.570 -8.432 -0.409 1.00 72.06 96 ARG A C 1
ATOM 779 O O . ARG A 1 96 ? -0.006 -7.864 0.515 1.00 72.06 96 ARG A O 1
ATOM 786 N N . ILE A 1 97 ? 0.793 -9.751 -0.422 1.00 73.19 97 ILE A N 1
ATOM 787 C CA . ILE A 1 97 ? 0.284 -10.678 0.603 1.00 73.19 97 ILE A CA 1
ATOM 788 C C . ILE A 1 97 ? 0.746 -10.268 2.009 1.00 73.19 97 ILE A C 1
ATOM 790 O O . ILE A 1 97 ? -0.019 -10.379 2.968 1.00 73.19 97 ILE A O 1
ATOM 794 N N . ARG A 1 98 ? 1.982 -9.777 2.172 1.00 73.81 98 ARG A N 1
ATOM 795 C CA . ARG A 1 98 ? 2.489 -9.315 3.474 1.00 73.81 98 ARG A CA 1
ATOM 796 C C . ARG A 1 98 ? 1.748 -8.070 3.970 1.00 73.81 98 ARG A C 1
ATOM 798 O O . ARG A 1 98 ? 1.320 -8.048 5.127 1.00 73.81 98 ARG A O 1
ATOM 805 N N . VAL A 1 99 ? 1.582 -7.054 3.122 1.00 72.00 99 VAL A N 1
ATOM 806 C CA . VAL A 1 99 ? 0.883 -5.803 3.477 1.00 72.00 99 VAL A CA 1
ATOM 807 C C . VAL A 1 99 ? -0.601 -6.062 3.761 1.00 72.00 99 VAL A C 1
ATOM 809 O O . VAL A 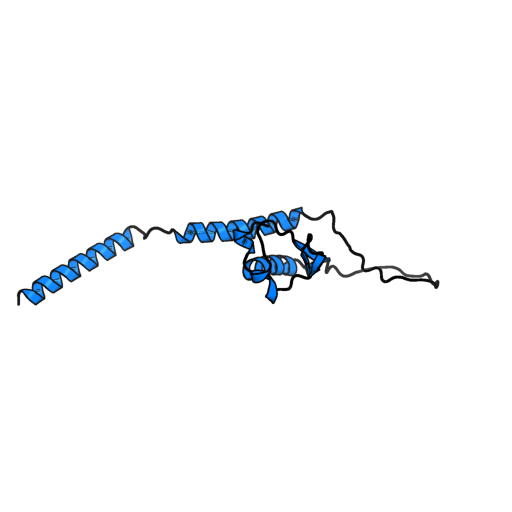1 99 ? -1.135 -5.567 4.764 1.00 72.00 99 VAL A O 1
ATOM 812 N N . GLU A 1 100 ? -1.244 -6.897 2.941 1.00 77.19 100 GLU A N 1
ATOM 813 C CA . GLU A 1 100 ? -2.621 -7.364 3.138 1.00 77.19 100 GLU A CA 1
ATOM 814 C C . GLU A 1 100 ? -2.739 -8.099 4.483 1.00 77.19 100 GLU A C 1
ATOM 816 O O . GLU A 1 100 ? -3.503 -7.679 5.359 1.00 77.19 100 GLU A O 1
ATOM 821 N N . ARG A 1 101 ? -1.897 -9.114 4.733 1.00 75.75 101 ARG A N 1
ATOM 822 C CA . ARG A 1 101 ? -1.901 -9.889 5.987 1.00 75.75 101 ARG A CA 1
ATOM 823 C C . ARG A 1 101 ? -1.688 -9.018 7.222 1.00 75.75 101 ARG A C 1
ATOM 825 O O . ARG A 1 101 ? -2.392 -9.204 8.214 1.00 75.75 101 ARG A O 1
ATOM 832 N N . ASN A 1 102 ? -0.757 -8.066 7.181 1.00 71.19 102 ASN A N 1
ATOM 833 C CA . ASN A 1 102 ? -0.508 -7.152 8.298 1.00 71.19 102 ASN A CA 1
ATOM 834 C C . ASN A 1 102 ? -1.720 -6.254 8.576 1.00 71.19 102 ASN A C 1
ATOM 836 O O . ASN A 1 102 ? -2.065 -6.000 9.733 1.00 71.19 102 ASN A O 1
ATOM 840 N N . THR A 1 103 ? -2.406 -5.808 7.525 1.00 69.00 103 THR A N 1
ATOM 841 C CA . THR A 1 103 ? -3.599 -4.965 7.649 1.00 69.00 103 THR A CA 1
ATOM 842 C C . THR A 1 103 ? -4.786 -5.758 8.201 1.00 69.00 103 THR A C 1
ATOM 844 O O . THR A 1 103 ? -5.462 -5.287 9.121 1.00 69.00 103 THR A O 1
ATOM 847 N N . PHE A 1 104 ? -4.989 -6.998 7.749 1.00 69.12 104 PHE A N 1
ATOM 848 C CA . PHE A 1 104 ? -6.008 -7.888 8.312 1.00 69.12 104 PHE A CA 1
ATOM 849 C C . PHE A 1 104 ? -5.700 -8.325 9.745 1.00 69.12 104 PHE A C 1
ATOM 851 O O . PHE A 1 104 ? -6.603 -8.343 10.581 1.00 69.12 104 PHE A O 1
ATOM 858 N N . ALA A 1 105 ? -4.440 -8.617 10.073 1.00 64.75 105 ALA A N 1
ATOM 859 C CA . ALA A 1 105 ? -4.026 -8.926 11.441 1.00 64.75 105 ALA A CA 1
ATOM 860 C C . ALA A 1 105 ? -4.240 -7.727 12.382 1.00 64.75 105 ALA A C 1
ATOM 862 O O . ALA A 1 105 ? -4.713 -7.896 13.506 1.00 64.75 105 ALA A O 1
ATOM 863 N N . SER A 1 106 ? -3.965 -6.506 11.909 1.00 60.34 106 SER A N 1
ATOM 864 C CA . SER A 1 106 ? -4.241 -5.273 12.651 1.00 60.34 106 SER A CA 1
ATOM 865 C C . SER A 1 106 ? -5.745 -5.064 12.882 1.00 60.34 106 SER A C 1
ATOM 867 O O . SER A 1 106 ? -6.153 -4.783 14.011 1.00 60.34 106 SER A O 1
ATOM 869 N N . LYS A 1 107 ? -6.593 -5.295 11.864 1.00 60.03 107 LYS A N 1
ATOM 870 C CA . LYS A 1 107 ? -8.061 -5.278 12.019 1.00 60.03 107 LYS A CA 1
ATOM 871 C C . LYS A 1 107 ? -8.542 -6.341 13.013 1.00 60.03 107 LYS A C 1
ATOM 873 O O . LYS A 1 107 ? -9.340 -6.024 13.891 1.00 60.03 107 LYS A O 1
ATOM 878 N N . LYS A 1 108 ? -8.012 -7.566 12.943 1.00 56.22 108 LYS A N 1
ATOM 879 C CA . LYS A 1 108 ? -8.346 -8.657 13.876 1.00 56.22 108 LYS A CA 1
ATOM 880 C C . LYS A 1 108 ? -7.956 -8.324 15.323 1.00 56.22 108 LYS A C 1
ATOM 882 O O . LYS A 1 108 ? -8.677 -8.680 16.248 1.00 56.22 108 LYS A O 1
ATOM 887 N N . ASN A 1 109 ? -6.867 -7.581 15.525 1.00 53.50 109 ASN A N 1
ATOM 888 C CA . ASN A 1 109 ? -6.424 -7.139 16.851 1.00 53.50 109 ASN A CA 1
ATOM 889 C C . ASN A 1 109 ? -7.184 -5.922 17.408 1.00 53.50 109 ASN A C 1
ATOM 891 O O . ASN A 1 109 ? -7.091 -5.667 18.608 1.00 53.50 109 ASN A O 1
ATOM 895 N N . ARG A 1 110 ? -7.954 -5.190 16.589 1.00 52.09 110 ARG A N 1
ATOM 896 C CA . ARG A 1 110 ? -8.830 -4.102 17.070 1.00 52.09 110 ARG A CA 1
ATOM 897 C C . ARG A 1 110 ? -10.094 -4.600 17.781 1.00 52.09 110 ARG A C 1
ATOM 899 O O . ARG A 1 110 ? -10.777 -3.797 18.402 1.00 52.09 110 ARG A O 1
ATOM 906 N N . GLY A 1 111 ? -10.365 -5.905 17.745 1.00 49.44 111 GLY A N 1
ATOM 907 C CA . GLY A 1 111 ? -11.415 -6.570 18.519 1.00 49.44 111 GLY A CA 1
ATOM 908 C C . GLY A 1 111 ? -10.888 -7.339 19.732 1.00 49.44 111 GLY A C 1
ATOM 909 O O . GLY A 1 111 ? -11.467 -8.362 20.079 1.00 49.44 111 GLY A O 1
ATOM 910 N N . LYS A 1 112 ? -9.768 -6.923 20.349 1.00 52.03 112 LYS A N 1
ATOM 911 C CA . LYS A 1 112 ? -9.323 -7.520 21.618 1.00 52.03 112 LYS A CA 1
ATOM 912 C C . LYS A 1 112 ? -10.389 -7.253 22.679 1.00 52.03 112 LYS A C 1
ATOM 914 O O . LYS A 1 112 ? -10.457 -6.159 23.234 1.00 52.03 112 LYS A O 1
ATOM 919 N N . GLU A 1 113 ? -11.219 -8.260 22.930 1.00 61.34 113 GLU A N 1
ATOM 920 C CA . GLU A 1 113 ? -12.125 -8.302 24.070 1.00 61.34 113 GLU A CA 1
ATOM 921 C C . GLU A 1 113 ? -11.351 -7.903 25.335 1.00 61.34 113 GLU A C 1
ATOM 923 O O . GLU A 1 113 ? -10.201 -8.334 25.509 1.00 61.34 113 GLU A O 1
ATOM 928 N N . PRO A 1 114 ? -11.927 -7.061 26.211 1.00 63.81 114 PRO A N 1
ATOM 929 C CA . PRO A 1 114 ? -11.266 -6.699 27.451 1.00 63.81 114 PRO A CA 1
ATOM 930 C C . PRO A 1 114 ? -10.937 -7.981 28.213 1.00 63.81 114 PRO A C 1
ATOM 932 O O . PRO A 1 114 ? -11.808 -8.805 28.499 1.00 63.81 114 PRO A O 1
ATOM 935 N N . THR A 1 115 ? -9.655 -8.166 28.528 1.00 73.19 115 THR A N 1
ATOM 936 C CA . THR A 1 115 ? -9.165 -9.325 29.273 1.00 73.19 115 THR A CA 1
ATOM 937 C C . THR A 1 115 ? -10.025 -9.498 30.526 1.00 73.19 115 THR A C 1
ATOM 939 O O . THR A 1 115 ? -10.252 -8.515 31.226 1.00 73.19 115 THR A O 1
ATOM 942 N N . ARG A 1 116 ? -10.469 -10.721 30.865 1.00 75.19 116 ARG A N 1
ATOM 943 C CA . ARG A 1 116 ? -11.345 -10.995 32.035 1.00 75.19 116 ARG A CA 1
ATOM 944 C C . ARG A 1 116 ? -10.936 -10.256 33.320 1.00 75.19 116 ARG A C 1
ATOM 946 O O . ARG A 1 116 ? -11.791 -9.856 34.097 1.00 75.19 116 ARG A O 1
ATOM 953 N N . ARG A 1 117 ? -9.632 -10.031 33.522 1.00 76.50 117 ARG A N 1
ATOM 954 C CA . ARG A 1 117 ? -9.079 -9.245 34.638 1.00 76.50 117 ARG A CA 1
ATOM 955 C C . ARG A 1 117 ? -9.554 -7.787 34.653 1.00 76.50 117 ARG A C 1
ATOM 957 O O . ARG A 1 117 ? -9.900 -7.293 35.715 1.00 76.50 117 ARG A O 1
ATOM 964 N N . VAL A 1 118 ? -9.593 -7.124 33.498 1.00 80.62 118 VAL A N 1
ATOM 965 C CA . VAL A 1 118 ? -10.073 -5.739 33.341 1.00 80.62 118 VAL A CA 1
ATOM 966 C C . VAL A 1 118 ? -11.567 -5.655 33.651 1.00 80.62 118 VAL A C 1
ATOM 968 O O . VAL A 1 118 ? -11.999 -4.729 34.327 1.00 80.62 118 VAL A O 1
ATOM 971 N N . LEU A 1 119 ? -12.337 -6.664 33.233 1.00 81.94 119 LEU A N 1
ATOM 972 C CA . LEU A 1 119 ? -13.762 -6.785 33.550 1.00 81.94 119 LEU A CA 1
ATOM 973 C C . LEU A 1 119 ? -14.005 -6.937 35.061 1.00 81.94 119 LEU A C 1
ATOM 975 O O . LEU A 1 119 ? -14.839 -6.231 35.618 1.00 81.94 119 LEU A O 1
ATOM 979 N N . VAL A 1 120 ? -13.242 -7.804 35.738 1.00 87.25 120 VAL A N 1
ATOM 980 C CA . VAL A 1 120 ? -13.345 -7.995 37.198 1.00 87.25 120 VAL A CA 1
ATOM 981 C C . VAL A 1 120 ? -12.926 -6.735 37.956 1.00 87.25 120 VAL A C 1
ATOM 983 O O . VAL A 1 120 ? -13.634 -6.313 38.864 1.00 87.25 120 VAL A O 1
ATOM 986 N N . LEU A 1 121 ? -11.814 -6.102 37.567 1.00 88.00 121 LEU A N 1
ATOM 987 C CA . LEU A 1 121 ? -11.357 -4.847 38.172 1.00 88.00 121 LEU A CA 1
ATOM 988 C C . LEU A 1 121 ? -12.395 -3.733 38.012 1.00 88.00 121 LEU A C 1
ATOM 990 O O . LEU A 1 121 ? -12.710 -3.072 38.995 1.00 88.00 121 LEU A O 1
ATOM 994 N N . GLY A 1 122 ? -12.966 -3.571 36.814 1.00 88.00 122 GLY A N 1
ATOM 995 C CA . GLY A 1 122 ? -14.024 -2.592 36.561 1.00 88.00 122 GLY A CA 1
ATOM 996 C C . GLY A 1 122 ? -15.285 -2.844 37.390 1.00 88.00 122 GLY A C 1
ATOM 997 O O . GLY A 1 122 ? -15.906 -1.909 37.882 1.00 88.00 122 GLY A O 1
ATOM 998 N N . LEU A 1 123 ? -15.650 -4.108 37.605 1.00 90.75 123 LEU A N 1
ATOM 999 C CA . LEU A 1 123 ? -16.818 -4.456 38.412 1.00 90.75 123 LEU A CA 1
ATOM 1000 C C . LEU A 1 123 ? -16.578 -4.170 39.906 1.00 90.75 123 LEU A C 1
ATOM 1002 O O . LEU A 1 123 ? -17.448 -3.619 40.576 1.00 90.75 123 LEU A O 1
ATOM 1006 N N . VAL A 1 124 ? -15.375 -4.461 40.414 1.00 92.75 124 VAL A N 1
ATOM 1007 C CA . VAL A 1 124 ? -14.979 -4.144 41.799 1.00 92.75 124 VAL A CA 1
ATOM 1008 C C . VAL A 1 124 ? -14.934 -2.635 42.042 1.00 92.75 124 VAL A C 1
ATOM 1010 O O . VAL A 1 124 ? -15.423 -2.175 43.075 1.00 92.75 124 VAL A O 1
ATOM 1013 N N . THR A 1 125 ? -14.392 -1.848 41.106 1.00 91.88 125 THR A N 1
ATOM 1014 C CA . THR A 1 125 ? -14.344 -0.387 41.262 1.00 91.88 125 THR A CA 1
ATOM 1015 C C . THR A 1 125 ? -15.736 0.236 41.268 1.00 91.88 125 THR A C 1
ATOM 1017 O O . THR A 1 125 ? -15.990 1.122 42.083 1.00 91.88 125 THR A O 1
ATOM 1020 N N . ILE A 1 126 ? -16.660 -0.259 40.438 1.00 93.88 126 ILE A N 1
ATOM 1021 C CA . ILE A 1 126 ? -18.059 0.193 40.442 1.00 93.88 126 ILE A CA 1
ATOM 1022 C C . ILE A 1 126 ? -18.731 -0.118 41.785 1.00 93.88 126 ILE A C 1
ATOM 1024 O O . ILE A 1 126 ? -19.366 0.764 42.361 1.00 93.88 126 ILE A O 1
ATOM 1028 N N . ILE A 1 127 ? -18.564 -1.333 42.321 1.00 94.56 127 ILE A N 1
ATOM 1029 C CA . ILE A 1 127 ? -19.153 -1.713 43.617 1.00 94.56 127 ILE A CA 1
ATOM 1030 C C . ILE A 1 127 ? -18.632 -0.815 44.745 1.00 94.56 127 ILE A C 1
ATOM 1032 O O . ILE A 1 127 ? -19.423 -0.316 45.545 1.00 94.56 127 ILE A O 1
ATOM 1036 N N . LEU A 1 128 ? -17.317 -0.578 44.798 1.00 93.94 128 LEU A N 1
ATOM 1037 C CA . LEU A 1 128 ? -16.714 0.294 45.809 1.00 93.94 128 LEU A CA 1
ATOM 1038 C C . LEU A 1 128 ? -17.226 1.732 45.706 1.00 93.94 128 LEU A C 1
ATOM 1040 O O . LEU A 1 128 ? -17.511 2.352 46.728 1.00 93.94 128 LEU A O 1
ATOM 1044 N N . PHE A 1 129 ? -17.379 2.246 44.485 1.00 93.75 129 PHE A N 1
ATOM 1045 C CA . PHE A 1 129 ? -17.910 3.586 44.260 1.00 93.75 129 PHE A CA 1
ATOM 1046 C C . PHE A 1 129 ? -19.354 3.713 44.760 1.00 93.75 129 PHE A C 1
ATOM 1048 O O . PHE A 1 129 ? -19.673 4.645 45.493 1.00 93.75 129 PHE A O 1
ATOM 1055 N N . VAL A 1 130 ? -20.214 2.741 44.435 1.00 94.25 130 VAL A N 1
ATOM 1056 C CA . VAL A 1 130 ? -21.609 2.718 44.903 1.00 94.25 130 VAL A CA 1
ATOM 1057 C C . VAL A 1 130 ? -21.678 2.634 46.430 1.00 94.25 130 VAL A C 1
ATOM 1059 O O . VAL A 1 130 ? -22.424 3.391 47.047 1.00 94.25 130 VAL A O 1
ATOM 1062 N N . ALA A 1 131 ? -20.873 1.769 47.054 1.00 92.44 131 ALA A N 1
ATOM 1063 C CA . ALA A 1 131 ? -20.822 1.651 48.510 1.00 92.44 131 ALA A CA 1
ATOM 1064 C C . ALA A 1 131 ? -20.384 2.964 49.182 1.00 92.44 131 ALA A C 1
ATOM 1066 O O . ALA A 1 131 ? -20.998 3.384 50.160 1.00 92.44 131 ALA A O 1
ATOM 1067 N N . ALA A 1 132 ? -19.370 3.642 48.634 1.00 92.25 132 ALA A N 1
ATOM 1068 C CA . ALA A 1 132 ? -18.904 4.926 49.149 1.00 92.25 132 ALA A CA 1
ATOM 1069 C C . ALA A 1 132 ? -19.990 6.011 49.065 1.00 92.25 132 ALA A C 1
ATOM 1071 O O . ALA A 1 132 ? -20.202 6.735 50.036 1.00 92.25 132 ALA A O 1
ATOM 1072 N N . VAL A 1 133 ? -20.715 6.090 47.943 1.00 93.69 133 VAL A N 1
ATOM 1073 C CA . VAL A 1 133 ? -21.828 7.040 47.778 1.00 93.69 133 VAL A CA 1
ATOM 1074 C C . VAL A 1 133 ? -22.938 6.771 48.796 1.00 93.69 133 VAL A C 1
ATOM 1076 O O . VAL A 1 133 ? -23.417 7.710 49.422 1.00 93.69 133 VAL A O 1
ATOM 1079 N N . ILE A 1 134 ? -23.310 5.506 49.021 1.00 93.38 134 ILE A N 1
ATOM 1080 C CA . ILE A 1 134 ? -24.332 5.146 50.019 1.00 93.38 134 ILE A CA 1
ATOM 1081 C C . ILE A 1 134 ? -23.905 5.581 51.424 1.00 93.38 134 ILE A C 1
ATOM 1083 O O . ILE A 1 134 ? -24.714 6.155 52.146 1.00 93.38 134 ILE A O 1
ATOM 1087 N N . VAL A 1 135 ? -22.646 5.342 51.806 1.00 93.12 135 VAL A N 1
ATOM 1088 C CA . VAL A 1 135 ? -22.122 5.751 53.120 1.00 93.12 135 VAL A CA 1
ATOM 1089 C C . VAL A 1 135 ? -22.150 7.270 53.275 1.00 93.12 135 VAL A C 1
ATOM 1091 O O . VAL A 1 135 ? -22.586 7.755 54.310 1.00 93.12 135 VAL A O 1
ATOM 1094 N N . ILE A 1 136 ? -21.736 8.019 52.250 1.00 91.62 136 ILE A N 1
ATOM 1095 C CA . ILE A 1 136 ? -21.746 9.489 52.282 1.00 91.62 136 ILE A CA 1
ATOM 1096 C C . ILE A 1 136 ? -23.176 10.034 52.365 1.00 91.62 136 ILE A C 1
ATOM 1098 O O . ILE A 1 136 ? -23.410 10.993 53.086 1.00 91.62 136 ILE A O 1
ATOM 1102 N N . CYS A 1 137 ? -24.134 9.434 51.656 1.00 86.81 137 CYS A N 1
ATOM 1103 C CA . CYS A 1 137 ? -25.535 9.857 51.704 1.00 86.81 137 CYS A CA 1
ATOM 1104 C C . CYS A 1 137 ? -26.270 9.433 52.987 1.00 86.81 137 CYS A C 1
ATOM 1106 O O . CYS A 1 137 ? -27.370 9.923 53.232 1.00 86.81 137 CYS A O 1
ATOM 1108 N N . ALA A 1 138 ? -25.713 8.500 53.762 1.00 83.62 138 ALA A N 1
ATOM 1109 C CA . ALA A 1 138 ? -26.291 8.017 55.016 1.00 83.62 138 ALA A CA 1
ATOM 1110 C C . ALA A 1 138 ? -25.764 8.753 56.265 1.00 83.62 138 ALA A C 1
ATOM 1112 O O . ALA A 1 138 ? -26.256 8.487 57.363 1.00 83.62 138 ALA A O 1
ATOM 1113 N N . ILE A 1 139 ? -24.771 9.635 56.102 1.00 76.62 139 ILE A N 1
ATOM 1114 C CA . ILE A 1 139 ? -24.208 10.525 57.133 1.00 76.62 139 ILE A CA 1
ATOM 1115 C C . ILE A 1 139 ? -24.864 11.900 57.007 1.00 76.62 139 ILE A C 1
ATOM 1117 O O . ILE A 1 139 ? -25.215 12.467 58.065 1.00 76.62 139 ILE A O 1
#

Sequence (139 aa):
LEYDVFKSWHKVDALLRDLEYEGLIIEELRDIRGSLPVCSGDWDARVSPGMEIDVICWDGELSEDSSSCGSNDDDEDGGINDVHYRGKHWWFERRRIRVERNTFASKKNRGKEPTRRVLVLGLVTIILFVAAVIVICAI

Organism: NCBI:txid210430

Radius of gyration: 27.97 Å; chains: 1; bounding box: 62×27×94 Å

Foldseek 3Di:
DPCVLQLALVLVVVLVVVVVVVQKDWDFKAFPVVRDTDDSVCSNVPRDPPTDIDTDIDRNPDPPDDDDDDDDDDDDDDPPVPPPVPDPPPVSVVSVCVSVVVVVVVVVVVPPDPDVVVVVVVVVVVVVVVVVVVVVVVD